Protein AF-A0ABD1T1M1-F1 (afdb_monomer)

Secondary structure (DSSP, 8-state):
-HHHHHHHHHH-HHHHHHHHHHHHHHHHHHHHHHHHHHTT-TTT--SHHHHSPPTTSHHHHHH-HHHHHHHHHHTTS-SSTTTT--HHHHHHHHHHHHHHHTHHHHHHHTT-HHHHHHTT-GGG--S-------

Sequence (134 aa):
MVKKTYDKYDQDANYKFLHDQILALLVQFLKSDMEFLKSSEIKGISLAAKWCPSIDSSYDKAILICKNIVERICLHESSLEYEGLNEDQYVYKVRNRLRKEVPMPLRQVLKSPEVYMSAQQWESIPLQSRQQRI

Structure (mmCIF, N/CA/C/O backbone):
data_AF-A0ABD1T1M1-F1
#
_entry.id   AF-A0ABD1T1M1-F1
#
loop_
_atom_site.group_PDB
_atom_site.id
_atom_site.type_symbol
_atom_site.label_atom_id
_atom_site.label_alt_id
_atom_site.label_comp_id
_atom_site.label_asym_id
_atom_site.label_entity_id
_atom_site.label_seq_id
_atom_site.pdbx_PDB_ins_code
_atom_site.Cartn_x
_atom_site.Cartn_y
_atom_site.Cartn_z
_atom_site.occupancy
_atom_site.B_iso_or_equiv
_atom_site.auth_seq_id
_atom_site.auth_comp_id
_atom_site.auth_asym_id
_atom_site.auth_atom_id
_atom_site.pdbx_PDB_model_num
ATOM 1 N N . MET A 1 1 ? -20.799 5.726 4.754 1.00 52.75 1 MET A N 1
ATOM 2 C CA . MET A 1 1 ? -20.217 4.367 4.650 1.00 52.75 1 MET A CA 1
ATOM 3 C C . MET A 1 1 ? -18.962 4.197 5.513 1.00 52.75 1 MET A C 1
ATOM 5 O O . MET A 1 1 ? -18.885 3.180 6.174 1.00 52.75 1 MET A O 1
ATOM 9 N N . VAL A 1 2 ? -18.066 5.195 5.599 1.00 52.00 2 VAL A N 1
ATOM 10 C CA . VAL A 1 2 ? -16.787 5.147 6.358 1.00 52.00 2 VAL A CA 1
ATOM 11 C C . VAL A 1 2 ? -16.921 4.886 7.871 1.00 52.00 2 VAL A C 1
ATOM 13 O O . VAL A 1 2 ? -16.134 4.131 8.423 1.00 52.00 2 VAL A O 1
ATOM 16 N N . LYS A 1 3 ? -17.933 5.452 8.553 1.00 57.47 3 LYS A N 1
ATOM 17 C CA . LYS A 1 3 ? -18.153 5.183 9.993 1.00 57.47 3 LYS A CA 1
ATOM 18 C C . LYS A 1 3 ? -18.356 3.688 10.284 1.00 57.47 3 LYS A C 1
ATOM 20 O O . LYS A 1 3 ? -17.711 3.147 11.166 1.00 57.47 3 LYS A O 1
ATOM 25 N N . LYS A 1 4 ? -19.137 2.998 9.440 1.00 64.38 4 LYS A N 1
ATOM 26 C CA . LYS A 1 4 ? -19.467 1.575 9.628 1.00 64.38 4 LYS A CA 1
ATOM 27 C C . LYS A 1 4 ? -18.249 0.651 9.618 1.00 64.38 4 LYS A C 1
ATOM 29 O O . LYS A 1 4 ? -18.327 -0.419 10.204 1.00 64.38 4 LYS A O 1
ATOM 34 N N . THR A 1 5 ? -17.173 0.999 8.916 1.00 65.88 5 THR A N 1
ATOM 35 C CA . THR A 1 5 ? -15.997 0.127 8.806 1.00 65.88 5 THR A CA 1
ATOM 36 C C . THR A 1 5 ? -14.980 0.345 9.914 1.00 65.88 5 THR A C 1
ATOM 38 O O . THR A 1 5 ? -14.397 -0.644 10.342 1.00 65.88 5 THR A O 1
ATOM 41 N N . TYR A 1 6 ? -14.834 1.569 10.434 1.00 71.31 6 TYR A N 1
ATOM 42 C CA . TYR A 1 6 ? -14.132 1.797 11.706 1.00 71.31 6 TYR A CA 1
ATOM 43 C C . TYR A 1 6 ? -14.836 1.062 12.844 1.00 71.31 6 TYR A C 1
ATOM 45 O O . TYR A 1 6 ? -14.222 0.241 13.516 1.00 71.31 6 TYR A O 1
ATOM 53 N N . ASP A 1 7 ? -16.152 1.266 12.959 1.00 77.00 7 ASP A N 1
ATOM 54 C CA . ASP A 1 7 ? -16.959 0.620 13.992 1.00 77.00 7 ASP A CA 1
ATOM 55 C C . ASP A 1 7 ? -16.830 -0.908 13.904 1.00 77.00 7 ASP A C 1
ATOM 57 O O . ASP A 1 7 ? -16.655 -1.581 14.913 1.00 77.00 7 ASP A O 1
ATOM 61 N N . LYS A 1 8 ? -16.835 -1.470 12.688 1.00 79.25 8 LYS A N 1
ATOM 62 C CA . LYS A 1 8 ? -16.672 -2.913 12.480 1.00 79.25 8 LYS A CA 1
ATOM 63 C C . LYS A 1 8 ? -15.255 -3.413 12.774 1.00 79.25 8 LYS A C 1
ATOM 65 O O . LYS A 1 8 ? -15.117 -4.513 13.290 1.00 79.25 8 LYS A O 1
ATOM 70 N N . TYR A 1 9 ? -14.219 -2.637 12.464 1.00 82.50 9 TYR A N 1
ATOM 71 C CA . TYR A 1 9 ? -12.839 -2.995 12.802 1.00 82.50 9 TYR A CA 1
ATOM 72 C C . TYR A 1 9 ? -12.609 -3.046 14.315 1.00 82.50 9 TYR A C 1
ATOM 74 O O . TYR A 1 9 ? -11.935 -3.953 14.798 1.00 82.50 9 TYR A O 1
ATOM 82 N N . ASP A 1 10 ? -13.212 -2.125 15.065 1.00 83.44 10 ASP A N 1
ATOM 83 C CA . ASP A 1 10 ? -13.060 -2.078 16.520 1.00 83.44 10 ASP A CA 1
ATOM 84 C C . ASP A 1 10 ? -13.978 -3.073 17.249 1.00 83.44 10 ASP A C 1
ATOM 86 O O . ASP A 1 10 ? -13.604 -3.598 18.298 1.00 83.44 10 ASP A O 1
ATOM 90 N N . GLN A 1 11 ? -15.167 -3.361 16.706 1.00 88.56 11 GLN A N 1
ATOM 91 C CA . GLN A 1 11 ? -16.183 -4.193 17.368 1.00 88.56 11 GLN A CA 1
ATOM 92 C C . GLN A 1 11 ? -16.136 -5.681 16.984 1.00 88.56 11 GLN A C 1
ATOM 94 O O . GLN A 1 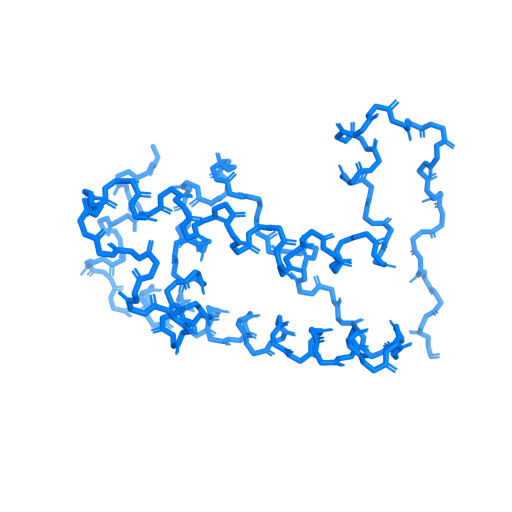11 ? -16.615 -6.515 17.751 1.00 88.56 11 GLN A O 1
ATOM 99 N N . ASP A 1 12 ? -15.591 -6.040 15.816 1.00 90.94 12 ASP A N 1
ATOM 100 C CA . ASP A 1 12 ? -15.576 -7.416 15.303 1.00 90.94 12 ASP A CA 1
ATOM 101 C C . ASP A 1 12 ? -14.139 -7.950 15.193 1.00 90.94 12 ASP A C 1
ATOM 103 O O . ASP A 1 12 ? -13.385 -7.631 14.268 1.00 90.94 12 ASP A O 1
ATOM 107 N N . ALA A 1 13 ? -13.772 -8.820 16.138 1.00 91.12 13 ALA A N 1
ATOM 108 C CA . ALA A 1 13 ? -12.447 -9.431 16.207 1.00 91.12 13 ALA A CA 1
ATOM 109 C C . ALA A 1 13 ? -12.108 -10.289 14.973 1.00 91.12 13 ALA A C 1
ATOM 111 O O . ALA A 1 13 ? -10.949 -10.328 14.557 1.00 91.12 13 ALA A O 1
ATOM 112 N N . ASN A 1 14 ? -13.098 -10.944 14.357 1.00 91.62 14 ASN A N 1
ATOM 113 C CA . ASN A 1 14 ? -12.875 -11.761 13.162 1.00 91.62 14 ASN A CA 1
ATOM 114 C C . ASN A 1 14 ? -12.607 -10.875 11.946 1.00 91.62 14 ASN A C 1
ATOM 116 O O . ASN A 1 14 ? -11.705 -11.158 11.154 1.00 91.62 14 ASN A O 1
ATOM 120 N N . TYR A 1 15 ? -13.369 -9.787 11.809 1.00 88.56 15 TYR A N 1
ATOM 121 C CA . TYR A 1 15 ? -13.139 -8.803 10.757 1.00 88.56 15 TYR A CA 1
ATOM 122 C C . TYR A 1 15 ? -11.753 -8.169 10.890 1.00 88.56 15 TYR A C 1
ATOM 124 O O . TYR A 1 15 ? -11.022 -8.099 9.902 1.00 88.56 15 TYR A O 1
ATOM 132 N N . LYS A 1 16 ? -11.371 -7.764 12.107 1.00 88.75 16 LYS A N 1
ATOM 133 C CA . LYS A 1 16 ? -10.043 -7.220 12.401 1.00 88.75 16 LYS A CA 1
ATOM 134 C C . LYS A 1 16 ? -8.930 -8.195 12.030 1.00 88.75 16 LYS A C 1
ATOM 136 O O . LYS A 1 16 ? -8.038 -7.827 11.274 1.00 88.75 16 LYS A O 1
ATOM 141 N N . PHE A 1 17 ? -9.020 -9.447 12.480 1.00 90.25 17 PHE A N 1
ATOM 142 C CA . PHE A 1 17 ? -8.029 -10.474 12.157 1.00 90.25 17 PHE A CA 1
ATOM 143 C C . PHE A 1 17 ? -7.887 -10.689 10.644 1.00 90.25 17 PHE A C 1
ATOM 145 O O . PHE A 1 17 ? -6.776 -10.684 10.118 1.00 90.25 17 PHE A O 1
ATOM 152 N N . LEU A 1 18 ? -9.002 -10.833 9.921 1.00 90.44 18 LEU A N 1
ATOM 153 C CA . LEU A 1 18 ? -8.974 -11.001 8.467 1.00 90.44 18 LEU A CA 1
ATOM 154 C C . LEU A 1 18 ? -8.343 -9.789 7.770 1.00 90.44 18 LEU A C 1
ATOM 156 O O . LEU A 1 18 ? -7.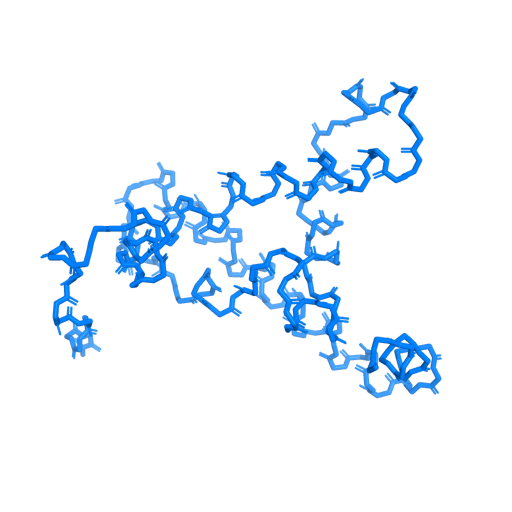525 -9.946 6.863 1.00 90.44 18 LEU A O 1
ATOM 160 N N . HIS A 1 19 ? -8.720 -8.584 8.194 1.00 88.19 19 HIS A N 1
ATOM 161 C CA . HIS A 1 19 ? -8.191 -7.333 7.661 1.00 88.19 19 HIS A CA 1
ATOM 162 C C . HIS A 1 19 ? -6.679 -7.222 7.882 1.00 88.19 19 HIS A C 1
ATOM 164 O O . HIS A 1 19 ? -5.942 -6.980 6.925 1.00 88.19 19 HIS A O 1
ATOM 170 N N . ASP A 1 20 ? -6.205 -7.517 9.093 1.00 88.50 20 ASP A N 1
ATOM 171 C CA . ASP A 1 20 ? -4.786 -7.511 9.449 1.00 88.50 20 ASP A CA 1
ATOM 172 C C . ASP A 1 20 ? -3.963 -8.517 8.635 1.00 88.50 20 ASP A C 1
ATOM 174 O O . ASP A 1 20 ? -2.843 -8.202 8.217 1.00 88.50 20 ASP A O 1
ATOM 178 N N . GLN A 1 21 ? -4.517 -9.703 8.369 1.00 91.50 21 GLN A N 1
ATOM 179 C CA . GLN A 1 21 ? -3.874 -10.739 7.556 1.00 91.50 21 GLN A CA 1
ATOM 180 C C . GLN A 1 21 ? -3.776 -10.327 6.083 1.00 91.50 21 GLN A C 1
ATOM 182 O O . GLN A 1 21 ? -2.719 -10.473 5.466 1.00 91.50 21 GLN A O 1
ATOM 187 N N . ILE A 1 22 ? -4.850 -9.762 5.518 1.00 89.75 22 ILE A N 1
ATOM 188 C CA . ILE A 1 22 ? -4.848 -9.236 4.144 1.00 89.75 22 ILE A CA 1
ATOM 189 C C . ILE A 1 22 ? -3.827 -8.104 4.014 1.00 89.75 22 ILE A C 1
ATOM 191 O O . ILE A 1 22 ? -3.067 -8.063 3.046 1.00 89.75 22 ILE A O 1
ATOM 195 N N . LEU A 1 23 ? -3.774 -7.204 4.998 1.00 88.81 23 LEU A N 1
ATOM 196 C CA . LEU A 1 23 ? -2.791 -6.127 5.037 1.00 88.81 23 LEU A CA 1
ATOM 197 C C . LEU A 1 23 ? -1.362 -6.652 5.101 1.00 88.81 23 LEU A C 1
ATOM 199 O O . LEU A 1 23 ? -0.513 -6.172 4.354 1.00 88.81 23 LEU A O 1
ATOM 203 N N . ALA A 1 24 ? -1.088 -7.623 5.973 1.00 89.81 24 ALA A N 1
ATOM 204 C CA . ALA A 1 24 ? 0.236 -8.223 6.094 1.00 89.81 24 ALA A CA 1
ATOM 205 C C . ALA A 1 24 ? 0.692 -8.839 4.764 1.00 89.81 24 ALA A C 1
ATOM 207 O O . ALA A 1 24 ? 1.796 -8.550 4.299 1.00 89.81 24 ALA A O 1
ATOM 208 N N . LEU A 1 25 ? -0.189 -9.603 4.113 1.00 92.06 25 LEU A N 1
ATOM 209 C CA . LEU A 1 25 ? 0.079 -10.218 2.816 1.00 92.06 25 LEU A CA 1
ATOM 210 C C . LEU A 1 25 ? 0.348 -9.167 1.730 1.00 92.06 25 LEU A C 1
ATOM 212 O O . LEU A 1 25 ? 1.314 -9.273 0.975 1.00 92.06 25 LEU A O 1
ATOM 216 N N . LEU A 1 26 ? -0.483 -8.126 1.664 1.00 90.31 26 LEU A N 1
ATOM 217 C CA . LEU A 1 26 ? -0.336 -7.060 0.677 1.00 90.31 26 LEU A CA 1
ATOM 218 C C . LEU A 1 26 ? 0.969 -6.280 0.881 1.00 90.31 26 LEU A C 1
ATOM 220 O O . LEU A 1 26 ? 1.667 -5.994 -0.088 1.00 90.31 26 LEU A O 1
ATOM 224 N N . VAL A 1 27 ? 1.334 -5.981 2.130 1.00 89.69 27 VAL A N 1
ATOM 225 C CA . VAL A 1 27 ? 2.607 -5.332 2.476 1.00 89.69 27 VAL A CA 1
ATOM 226 C C . VAL A 1 27 ? 3.797 -6.201 2.074 1.00 89.69 27 VAL A C 1
ATOM 228 O O . VAL A 1 27 ? 4.756 -5.679 1.510 1.00 89.69 27 VAL A O 1
ATOM 231 N N . GLN A 1 28 ? 3.741 -7.511 2.324 1.00 91.81 28 GLN A N 1
ATOM 232 C CA . GLN A 1 28 ? 4.801 -8.440 1.933 1.00 91.81 28 GLN A CA 1
ATOM 233 C C . GLN A 1 28 ? 5.006 -8.448 0.414 1.00 91.81 28 GLN A C 1
ATOM 235 O O . GLN A 1 28 ? 6.139 -8.303 -0.047 1.00 91.81 28 GLN A O 1
ATOM 240 N N . PHE A 1 29 ? 3.924 -8.554 -0.363 1.00 92.75 29 PHE A N 1
ATOM 241 C CA . PHE A 1 29 ? 4.022 -8.508 -1.821 1.00 92.75 29 PHE A CA 1
ATOM 242 C C . PHE A 1 29 ? 4.536 -7.164 -2.323 1.00 92.75 29 PHE A C 1
ATOM 244 O O . PHE A 1 29 ? 5.426 -7.146 -3.161 1.00 92.75 29 PHE A O 1
ATOM 251 N N . LEU A 1 30 ? 4.047 -6.042 -1.787 1.00 90.69 30 LEU A N 1
ATOM 252 C CA . LEU A 1 30 ? 4.527 -4.720 -2.193 1.00 90.69 30 LEU A CA 1
ATOM 253 C C . LEU A 1 30 ? 6.021 -4.534 -1.897 1.00 90.69 30 LEU A C 1
ATOM 255 O O . LEU A 1 30 ? 6.725 -3.951 -2.715 1.00 90.69 30 LEU A O 1
ATOM 259 N N . LYS A 1 31 ? 6.527 -5.044 -0.766 1.00 90.69 31 LYS A N 1
ATOM 260 C CA . LYS A 1 31 ? 7.965 -5.008 -0.451 1.00 90.69 31 LYS A CA 1
ATOM 261 C C . LYS A 1 31 ? 8.781 -5.839 -1.443 1.00 90.69 31 LYS A C 1
ATOM 263 O O . LYS A 1 31 ? 9.735 -5.318 -2.011 1.00 90.69 31 LYS A O 1
ATOM 268 N N . SER A 1 32 ? 8.367 -7.078 -1.705 1.00 92.56 32 SER A N 1
ATOM 269 C CA . SER A 1 32 ? 9.045 -7.956 -2.668 1.00 92.56 32 SER A CA 1
ATOM 270 C C . SER A 1 32 ? 8.997 -7.393 -4.094 1.00 92.56 32 SER A C 1
ATOM 272 O O . SER A 1 32 ? 10.010 -7.352 -4.785 1.00 92.56 32 SER A O 1
ATOM 274 N N . ASP A 1 33 ? 7.853 -6.850 -4.513 1.00 93.12 33 ASP A N 1
ATOM 275 C CA . ASP A 1 33 ? 7.691 -6.183 -5.804 1.00 93.12 33 ASP A CA 1
ATOM 276 C C . ASP A 1 33 ? 8.649 -4.993 -5.952 1.00 93.12 33 ASP A C 1
ATOM 278 O O . ASP A 1 33 ? 9.211 -4.779 -7.027 1.00 93.12 33 ASP A O 1
ATOM 282 N N . MET A 1 34 ? 8.869 -4.227 -4.878 1.00 90.75 34 MET A N 1
ATOM 283 C CA . MET A 1 34 ? 9.839 -3.130 -4.869 1.00 90.75 34 MET A CA 1
ATOM 284 C C . MET A 1 34 ? 11.288 -3.621 -4.971 1.00 90.75 34 MET A C 1
ATOM 286 O O . MET A 1 34 ? 12.110 -2.948 -5.594 1.00 90.75 34 MET A O 1
ATOM 290 N N . GLU A 1 35 ? 11.625 -4.778 -4.405 1.00 92.19 35 GLU A N 1
ATOM 291 C CA . GLU A 1 35 ? 12.945 -5.406 -4.568 1.00 92.19 35 GLU A CA 1
ATOM 292 C C . GLU A 1 35 ? 13.162 -5.902 -6.005 1.00 92.19 35 GLU A C 1
ATOM 294 O O . GLU A 1 35 ? 14.213 -5.642 -6.601 1.00 92.19 35 GLU A O 1
ATOM 299 N N . PHE A 1 36 ? 12.146 -6.524 -6.612 1.00 92.44 36 PHE A N 1
ATOM 300 C CA . PHE A 1 36 ? 12.162 -6.892 -8.031 1.00 92.44 36 PHE A CA 1
ATOM 301 C C . PHE A 1 36 ? 12.270 -5.666 -8.942 1.00 92.44 36 PHE A C 1
ATOM 303 O O . PHE A 1 36 ? 12.994 -5.683 -9.937 1.00 92.44 36 PHE A O 1
ATOM 310 N N . LEU A 1 37 ? 11.605 -4.564 -8.587 1.00 90.25 37 LEU A N 1
ATOM 311 C CA . LEU A 1 37 ? 11.731 -3.303 -9.311 1.00 90.25 37 LEU A CA 1
ATOM 312 C C . LEU A 1 37 ? 13.160 -2.745 -9.232 1.00 90.25 37 LEU A C 1
ATOM 314 O O . LEU A 1 37 ? 13.713 -2.353 -10.258 1.00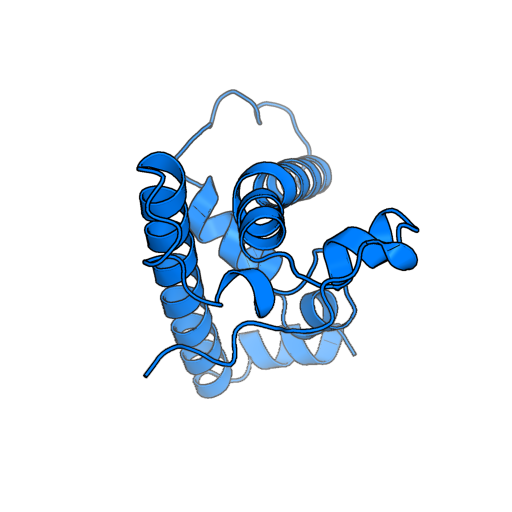 90.25 37 LEU A O 1
ATOM 318 N N . LYS A 1 38 ? 13.779 -2.745 -8.043 1.00 90.38 38 LYS A N 1
ATOM 319 C CA . LYS A 1 38 ? 15.167 -2.283 -7.836 1.00 90.38 38 LYS A CA 1
ATOM 320 C C . LYS A 1 38 ? 16.189 -3.137 -8.594 1.00 90.38 38 LYS A C 1
ATOM 322 O O . LYS A 1 38 ? 17.153 -2.598 -9.125 1.00 90.38 38 LYS A O 1
ATOM 327 N N . SER A 1 39 ? 15.965 -4.447 -8.682 1.00 91.25 39 SER A N 1
ATOM 328 C CA . SER A 1 39 ? 16.804 -5.388 -9.443 1.00 91.25 39 SER A CA 1
ATOM 329 C C . SER A 1 39 ? 16.473 -5.446 -10.942 1.00 91.25 39 SER A C 1
ATOM 331 O O . SER A 1 39 ? 17.098 -6.201 -11.682 1.00 91.25 39 SER A O 1
ATOM 333 N N . SER A 1 40 ? 15.527 -4.625 -11.419 1.00 88.75 40 SER A N 1
ATOM 334 C CA . SER A 1 40 ? 15.039 -4.615 -12.808 1.00 88.75 40 SER A CA 1
ATOM 335 C C . SER A 1 40 ? 14.421 -5.945 -13.283 1.00 88.75 40 SER A C 1
ATOM 337 O O . SER A 1 40 ? 14.215 -6.151 -14.482 1.00 88.75 40 SER A O 1
ATOM 339 N N . GLU A 1 41 ? 14.042 -6.837 -12.365 1.00 89.44 41 GLU A N 1
ATOM 340 C CA . GLU A 1 41 ? 13.402 -8.118 -12.665 1.00 89.44 41 GLU A CA 1
ATOM 341 C C . GLU A 1 41 ? 11.874 -7.970 -12.770 1.00 89.44 41 GLU A C 1
ATOM 343 O O . GLU A 1 41 ? 11.077 -8.434 -11.956 1.00 89.44 41 GLU A O 1
ATOM 348 N N . ILE A 1 42 ? 11.429 -7.338 -13.854 1.00 85.25 42 ILE A N 1
ATOM 349 C CA . ILE A 1 42 ? 10.013 -7.003 -14.087 1.00 85.25 42 ILE A CA 1
ATOM 350 C C . ILE A 1 42 ? 9.091 -8.244 -14.124 1.00 85.25 42 ILE A C 1
ATOM 352 O O . ILE A 1 42 ? 7.871 -8.144 -13.937 1.00 85.25 42 ILE A O 1
ATOM 356 N N . LYS A 1 43 ? 9.636 -9.431 -14.416 1.00 84.88 43 LYS A N 1
ATOM 357 C CA . LYS A 1 43 ? 8.857 -10.677 -14.459 1.00 84.88 43 LYS A CA 1
ATOM 358 C C . LYS A 1 43 ? 8.436 -11.147 -13.062 1.00 84.88 43 LYS A C 1
ATOM 360 O O . LYS A 1 43 ? 7.323 -11.659 -12.955 1.00 84.88 43 LYS A O 1
ATOM 365 N N . GLY A 1 44 ? 9.257 -10.900 -12.039 1.00 85.69 44 GLY A N 1
ATOM 366 C CA . GLY A 1 44 ? 8.977 -11.250 -10.642 1.00 85.69 44 GLY A CA 1
ATOM 367 C C . GLY A 1 44 ? 7.918 -10.367 -9.979 1.00 85.69 44 GLY A C 1
ATOM 368 O O . GLY A 1 44 ? 7.253 -10.812 -9.050 1.00 85.69 44 GLY A O 1
ATOM 369 N N . ILE A 1 45 ? 7.689 -9.158 -10.508 1.00 90.12 45 ILE A N 1
ATOM 370 C CA . ILE A 1 45 ? 6.687 -8.226 -9.972 1.00 90.12 45 ILE A CA 1
ATOM 371 C C . ILE A 1 45 ? 5.277 -8.826 -10.084 1.00 90.12 45 ILE A C 1
ATOM 373 O O . ILE A 1 45 ? 4.810 -9.202 -11.173 1.00 90.12 45 ILE A O 1
ATOM 377 N N . SER A 1 46 ? 4.602 -8.887 -8.940 1.00 91.19 46 SER A N 1
ATOM 378 C CA . SER A 1 46 ? 3.239 -9.361 -8.754 1.00 91.19 46 SER A CA 1
ATOM 379 C C . SER A 1 46 ? 2.194 -8.327 -9.205 1.00 91.19 46 SER A C 1
ATOM 381 O O . SER A 1 46 ? 2.501 -7.231 -9.671 1.00 91.19 46 SER A O 1
ATOM 383 N N . LEU A 1 47 ? 0.909 -8.670 -9.075 1.00 89.19 47 LEU A N 1
ATOM 384 C CA . LEU A 1 47 ? -0.198 -7.737 -9.321 1.00 89.19 47 LEU A CA 1
ATOM 385 C C . LEU A 1 47 ? -0.637 -6.984 -8.054 1.00 89.19 47 LEU A C 1
ATOM 387 O O . LEU A 1 47 ? -1.653 -6.290 -8.087 1.00 89.19 47 LEU A O 1
ATOM 391 N N . ALA A 1 48 ? 0.096 -7.082 -6.942 1.00 90.50 48 ALA A N 1
ATOM 392 C CA . ALA A 1 48 ? -0.281 -6.450 -5.677 1.00 90.50 48 ALA A CA 1
ATOM 393 C C . ALA A 1 48 ? -0.487 -4.936 -5.819 1.00 90.50 48 ALA A C 1
ATOM 395 O O . ALA A 1 48 ? -1.492 -4.402 -5.353 1.00 90.50 48 ALA A O 1
ATOM 396 N N . ALA A 1 49 ? 0.390 -4.243 -6.549 1.00 87.38 49 ALA A N 1
ATOM 397 C CA . ALA A 1 49 ? 0.251 -2.805 -6.791 1.00 87.38 49 ALA A CA 1
ATOM 398 C C . ALA A 1 49 ? -0.995 -2.419 -7.609 1.00 87.38 49 ALA A C 1
ATOM 400 O O . ALA A 1 49 ? -1.485 -1.295 -7.471 1.00 87.38 49 ALA A O 1
ATOM 401 N N . LYS A 1 50 ? -1.522 -3.333 -8.437 1.00 84.94 50 LYS A N 1
ATOM 402 C CA . LYS A 1 50 ? -2.776 -3.13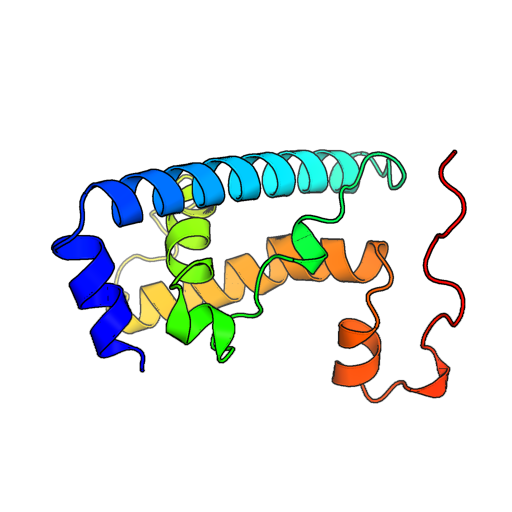9 -9.181 1.00 84.94 50 LYS A CA 1
ATOM 403 C C . LYS A 1 50 ? -3.988 -3.193 -8.247 1.00 84.94 50 LYS A C 1
ATOM 405 O O . LYS A 1 50 ? -4.892 -2.379 -8.380 1.00 84.94 50 LYS A O 1
ATOM 410 N N . TRP A 1 51 ? -3.991 -4.135 -7.305 1.00 84.75 51 TRP A N 1
ATOM 411 C CA . TRP A 1 51 ? -5.094 -4.334 -6.356 1.00 84.75 51 TRP A CA 1
ATOM 412 C C . TRP A 1 51 ? -5.019 -3.434 -5.125 1.00 84.75 51 TRP A C 1
ATOM 414 O O . TRP A 1 51 ? -6.032 -3.207 -4.466 1.00 84.75 51 TRP A O 1
ATOM 424 N N . CYS A 1 52 ? -3.837 -2.902 -4.814 1.00 85.44 52 CYS A N 1
ATOM 425 C CA . CYS A 1 52 ? -3.679 -1.883 -3.792 1.00 85.44 52 CYS A CA 1
ATOM 426 C C . CYS A 1 52 ? -4.544 -0.672 -4.176 1.00 85.44 52 CYS A C 1
ATOM 428 O O . CYS A 1 52 ? -4.372 -0.151 -5.282 1.00 85.44 52 CYS A O 1
ATOM 430 N N . PRO A 1 53 ? -5.479 -0.217 -3.324 1.00 83.38 53 PRO A N 1
ATOM 431 C CA . PRO A 1 53 ? -6.340 0.903 -3.665 1.00 83.38 53 PRO A CA 1
ATOM 432 C C . PRO A 1 53 ? -5.529 2.192 -3.839 1.00 83.38 53 PRO A C 1
ATOM 434 O O . PRO A 1 53 ? -4.415 2.351 -3.338 1.00 83.38 53 PRO A O 1
ATOM 437 N N . SER A 1 54 ? -6.070 3.135 -4.605 1.00 80.31 54 SER A N 1
ATOM 438 C CA . SER A 1 54 ? -5.525 4.493 -4.621 1.00 80.31 54 SER A CA 1
ATOM 439 C C . SER A 1 54 ? -5.922 5.215 -3.338 1.00 80.31 54 SER A C 1
ATOM 441 O O . SER A 1 54 ? -7.042 5.049 -2.850 1.00 80.31 54 SER A O 1
ATOM 443 N N . ILE A 1 55 ? -5.011 6.034 -2.821 1.00 78.81 55 ILE A N 1
ATOM 444 C CA . ILE A 1 55 ? -5.248 6.847 -1.624 1.00 78.81 55 ILE A CA 1
ATOM 445 C C . ILE A 1 55 ? -6.482 7.721 -1.839 1.00 78.81 55 ILE A C 1
ATOM 447 O O . ILE A 1 55 ? -6.673 8.264 -2.928 1.00 78.81 55 ILE A O 1
ATOM 451 N N . ASP A 1 56 ? -7.333 7.807 -0.818 1.00 75.44 56 ASP A N 1
ATOM 452 C CA . ASP A 1 56 ? -8.582 8.579 -0.817 1.00 75.44 56 ASP A CA 1
ATOM 453 C C . ASP A 1 56 ? -9.637 8.130 -1.847 1.00 75.44 56 ASP A C 1
ATOM 455 O O . ASP A 1 56 ? -10.685 8.780 -1.989 1.00 75.44 56 ASP A O 1
ATOM 459 N N . SER A 1 57 ? -9.418 6.994 -2.522 1.00 81.38 57 SER A N 1
ATOM 460 C CA . SER A 1 57 ? -10.450 6.336 -3.326 1.00 81.38 57 SER A CA 1
ATOM 461 C C . SER A 1 57 ? -11.624 5.889 -2.451 1.00 81.38 57 SER A C 1
ATOM 463 O O . SER A 1 57 ? -11.499 5.735 -1.235 1.00 81.38 57 SER A O 1
ATOM 465 N N . SER A 1 58 ? -12.785 5.648 -3.064 1.00 80.12 58 SER A N 1
ATOM 466 C CA . SER A 1 58 ? -13.947 5.087 -2.360 1.00 80.12 58 SER A CA 1
ATOM 467 C C . SER A 1 58 ? 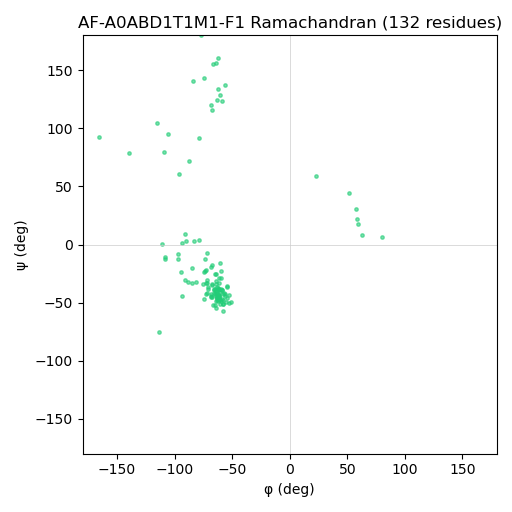-13.607 3.774 -1.643 1.00 80.12 58 SER A C 1
ATOM 469 O O . SER A 1 58 ? -14.068 3.560 -0.524 1.00 80.12 58 SER A O 1
ATOM 471 N N . TYR A 1 59 ? -12.754 2.941 -2.247 1.00 80.50 59 TYR A N 1
ATOM 472 C CA . TYR A 1 59 ? -12.267 1.688 -1.669 1.00 80.50 59 TYR A CA 1
ATOM 473 C C . TYR A 1 59 ? -11.351 1.912 -0.463 1.00 80.50 59 TYR A C 1
ATOM 475 O O . TYR A 1 59 ? -11.543 1.276 0.571 1.00 80.50 59 TYR A O 1
ATOM 483 N N . ASP A 1 60 ? -10.398 2.844 -0.554 1.00 82.00 60 ASP A N 1
ATOM 484 C CA . ASP A 1 60 ? -9.525 3.182 0.577 1.00 82.00 60 ASP A CA 1
ATOM 485 C C . ASP A 1 60 ? -10.320 3.799 1.733 1.00 82.00 60 ASP A C 1
ATOM 487 O O . ASP A 1 60 ? -10.179 3.393 2.878 1.00 82.00 60 ASP A O 1
ATOM 491 N N . LYS A 1 61 ? -11.260 4.701 1.444 1.00 78.12 61 LYS A N 1
ATOM 492 C CA . LYS A 1 61 ? -12.148 5.275 2.466 1.00 78.12 61 LYS A CA 1
ATOM 493 C C . LYS A 1 61 ? -13.054 4.230 3.110 1.00 78.12 61 LYS A C 1
ATOM 495 O O . LYS A 1 61 ? -13.421 4.377 4.271 1.00 78.12 61 LYS A O 1
ATOM 500 N N . ALA A 1 62 ? -13.442 3.198 2.365 1.00 76.69 62 ALA A N 1
ATOM 501 C CA . ALA A 1 62 ? -14.240 2.110 2.903 1.00 76.69 62 ALA A CA 1
ATOM 502 C C . ALA A 1 62 ? -13.402 1.180 3.789 1.00 76.69 62 ALA A C 1
ATOM 504 O O . ALA A 1 62 ? -13.849 0.855 4.878 1.00 76.69 62 ALA A O 1
ATOM 505 N N . ILE A 1 63 ? -12.208 0.759 3.365 1.00 75.19 63 ILE A N 1
ATOM 506 C CA . ILE A 1 63 ? -11.482 -0.356 4.007 1.00 75.19 63 ILE A CA 1
ATOM 507 C C . ILE A 1 63 ? -10.246 0.115 4.800 1.00 75.19 63 ILE A C 1
ATOM 509 O O . ILE A 1 63 ? -9.699 -0.639 5.596 1.00 75.19 63 ILE A O 1
ATOM 513 N N . LEU A 1 64 ? -9.808 1.364 4.630 1.00 76.50 64 LEU A N 1
ATOM 514 C CA . LEU A 1 64 ? -8.641 1.985 5.283 1.00 76.50 64 LEU A CA 1
ATOM 515 C C . LEU A 1 64 ? -7.330 1.237 5.037 1.00 76.50 64 LEU A C 1
ATOM 517 O O . LEU A 1 64 ? -6.422 1.228 5.871 1.00 76.50 64 LEU A O 1
ATOM 521 N N . ILE A 1 65 ? -7.226 0.587 3.881 1.00 79.31 65 ILE A N 1
ATOM 522 C CA . ILE A 1 65 ? -6.073 -0.241 3.546 1.00 79.31 65 ILE A CA 1
ATOM 523 C C . ILE A 1 65 ? -4.821 0.622 3.378 1.00 79.31 65 ILE A C 1
ATOM 525 O O . ILE A 1 65 ? -3.782 0.287 3.943 1.00 79.31 65 ILE A O 1
ATOM 529 N N . CYS A 1 66 ? -4.893 1.757 2.671 1.00 77.50 66 CYS A N 1
ATOM 530 C CA . CYS A 1 66 ? -3.702 2.565 2.414 1.00 77.50 66 CYS A CA 1
ATOM 531 C C . CYS A 1 66 ? -3.134 3.155 3.702 1.00 77.50 66 CYS A C 1
ATOM 533 O O . CYS A 1 66 ? -1.919 3.152 3.860 1.00 77.50 66 CYS A O 1
ATOM 535 N N . LYS A 1 67 ? -3.983 3.606 4.639 1.00 75.56 67 LYS A N 1
ATOM 536 C CA . LYS A 1 67 ? -3.526 4.112 5.947 1.00 75.56 67 LYS A CA 1
ATOM 537 C C . LYS A 1 67 ? -2.673 3.065 6.677 1.00 75.56 67 LYS A C 1
ATOM 539 O O . LYS A 1 67 ? -1.560 3.366 7.087 1.00 75.56 67 LYS A O 1
ATOM 544 N N . ASN A 1 68 ? -3.162 1.833 6.771 1.00 78.31 68 ASN A N 1
ATOM 545 C CA . ASN A 1 68 ? -2.457 0.777 7.494 1.00 78.31 68 ASN A CA 1
ATOM 546 C C . ASN A 1 68 ? -1.208 0.266 6.749 1.00 78.3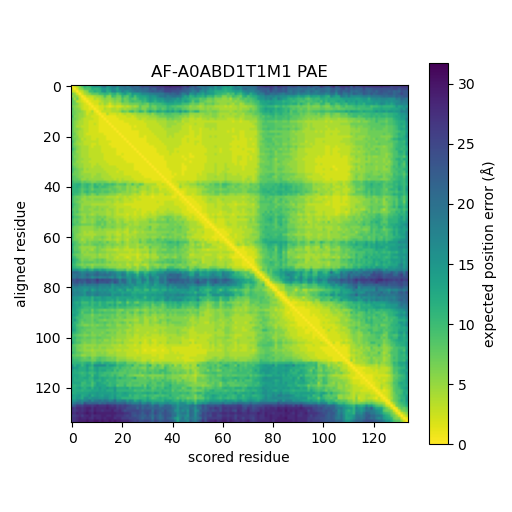1 68 ASN A C 1
ATOM 548 O O . ASN A 1 68 ? -0.214 -0.095 7.375 1.00 78.31 68 ASN A O 1
ATOM 552 N N . ILE A 1 69 ? -1.222 0.250 5.410 1.00 79.69 69 ILE A N 1
ATOM 553 C CA . ILE A 1 69 ? -0.024 -0.060 4.609 1.00 79.69 69 ILE A CA 1
ATOM 554 C C . ILE A 1 69 ? 1.057 0.992 4.835 1.00 79.69 69 ILE A C 1
ATOM 556 O O . ILE A 1 69 ? 2.216 0.630 5.020 1.00 79.69 69 ILE A O 1
ATOM 560 N N . VAL A 1 70 ? 0.681 2.277 4.810 1.00 75.31 70 VAL A N 1
ATOM 561 C CA . VAL A 1 70 ? 1.590 3.393 5.094 1.00 75.31 70 VAL A CA 1
ATOM 562 C C . VAL A 1 70 ? 2.280 3.151 6.425 1.00 75.31 70 VAL A C 1
ATOM 564 O O . VAL A 1 70 ? 3.505 3.202 6.492 1.00 75.31 70 VAL A O 1
ATOM 567 N N . GLU A 1 71 ? 1.502 2.835 7.457 1.00 73.56 71 GLU A N 1
ATOM 568 C CA . GLU A 1 71 ? 2.057 2.587 8.776 1.00 73.56 71 GLU A CA 1
ATOM 569 C C . GLU A 1 71 ? 3.057 1.419 8.732 1.00 73.56 71 GLU A C 1
ATOM 571 O O . GLU A 1 71 ? 4.202 1.557 9.134 1.00 73.56 71 GLU A O 1
ATOM 576 N N . ARG A 1 72 ? 2.705 0.286 8.123 1.00 78.25 72 ARG A N 1
ATOM 577 C CA . ARG A 1 72 ? 3.568 -0.913 8.117 1.00 78.25 72 ARG A CA 1
ATOM 578 C C . ARG A 1 72 ? 4.792 -0.846 7.191 1.00 78.25 72 ARG A C 1
ATOM 580 O O . ARG A 1 72 ? 5.749 -1.597 7.396 1.00 78.25 72 ARG A O 1
ATOM 587 N N . ILE A 1 73 ? 4.766 -0.016 6.147 1.00 73.00 73 ILE A N 1
ATOM 588 C CA . ILE A 1 73 ? 5.885 0.146 5.202 1.00 73.00 73 ILE A CA 1
ATOM 589 C C . ILE A 1 73 ? 6.794 1.302 5.622 1.00 73.00 73 ILE A C 1
ATOM 591 O O . ILE A 1 73 ? 8.010 1.138 5.603 1.00 73.00 73 ILE A O 1
ATOM 595 N N . CYS A 1 74 ? 6.224 2.445 6.010 1.00 63.59 74 CYS A N 1
ATOM 596 C CA . CYS A 1 74 ? 6.964 3.692 6.201 1.00 63.59 74 CYS A CA 1
ATOM 597 C C . CYS A 1 74 ? 7.374 3.976 7.657 1.00 63.59 74 CYS A C 1
ATOM 599 O O . CYS A 1 74 ? 8.205 4.861 7.854 1.00 63.59 74 CYS A O 1
ATOM 601 N N . LEU A 1 75 ? 6.860 3.260 8.676 1.00 57.69 75 LEU A N 1
ATOM 602 C CA . LEU A 1 75 ? 7.196 3.556 10.087 1.00 57.69 75 LEU A CA 1
ATOM 603 C C . LEU A 1 75 ? 8.691 3.435 10.431 1.00 57.69 75 LEU A C 1
ATOM 605 O O . LEU A 1 75 ? 9.099 3.930 11.477 1.00 57.69 75 LEU A O 1
ATOM 609 N N . HIS A 1 76 ? 9.509 2.793 9.595 1.00 52.53 76 HIS A N 1
ATOM 610 C CA . HIS A 1 76 ? 10.914 2.542 9.919 1.00 52.53 76 HIS A CA 1
ATOM 611 C C . HIS A 1 76 ? 11.924 3.542 9.340 1.00 52.53 76 HIS A C 1
ATOM 613 O O . HIS A 1 76 ? 13.084 3.471 9.734 1.00 52.53 76 HIS A O 1
ATOM 619 N N . GLU A 1 77 ? 11.539 4.474 8.457 1.00 51.22 77 GLU A N 1
ATOM 620 C CA . GLU A 1 77 ? 12.542 5.193 7.646 1.00 51.22 77 GLU A CA 1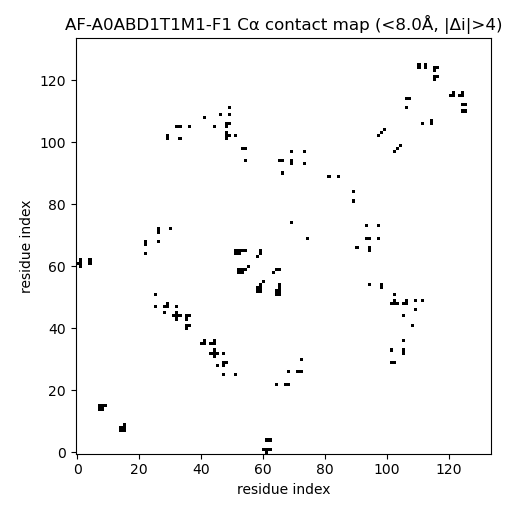
ATOM 621 C C . GLU A 1 77 ? 12.808 6.671 7.963 1.00 51.22 77 GLU A C 1
ATOM 623 O O . GLU A 1 77 ? 13.806 7.188 7.470 1.00 51.22 77 GLU A O 1
ATOM 628 N N . SER A 1 78 ? 12.034 7.385 8.786 1.00 54.94 78 SER A N 1
ATOM 629 C CA . SER A 1 78 ? 12.377 8.802 9.026 1.00 54.94 78 SER A CA 1
ATOM 630 C C . SER A 1 78 ? 11.662 9.428 10.216 1.00 54.94 78 SER A C 1
ATOM 632 O O . SER A 1 78 ? 10.592 9.995 10.062 1.00 54.94 78 SER A O 1
ATOM 634 N N . SER A 1 79 ? 12.270 9.407 11.400 1.00 55.41 79 SER A N 1
ATOM 635 C CA . SER A 1 79 ? 11.801 10.183 12.560 1.00 55.41 79 SER A CA 1
ATOM 636 C C . SER A 1 79 ? 12.086 11.692 12.442 1.00 55.41 79 SER A C 1
ATOM 638 O O . SER A 1 79 ? 11.367 12.485 13.038 1.00 55.41 79 SER A O 1
ATOM 640 N N . LEU A 1 80 ? 13.076 12.100 11.634 1.00 61.75 80 LEU A N 1
ATOM 641 C CA . LEU A 1 80 ? 13.531 13.499 11.514 1.00 61.75 80 LEU A CA 1
ATOM 642 C C . LEU A 1 80 ? 12.727 14.359 10.517 1.00 61.75 80 LEU A C 1
ATOM 644 O O . LEU A 1 80 ? 12.538 15.547 10.747 1.00 61.75 80 LEU A O 1
ATOM 648 N N . GLU A 1 81 ? 12.206 13.797 9.418 1.00 64.81 81 GLU A N 1
ATOM 649 C CA . GLU A 1 81 ? 11.440 14.571 8.409 1.00 64.81 81 GLU A CA 1
ATOM 650 C C . GLU A 1 81 ? 10.025 14.967 8.868 1.00 64.81 81 GLU A C 1
ATOM 652 O O . GLU A 1 81 ? 9.330 15.757 8.211 1.00 64.81 81 GLU A O 1
ATOM 657 N N . TYR A 1 82 ? 9.579 14.372 9.972 1.00 66.88 82 TYR A N 1
ATOM 658 C CA . TYR A 1 82 ? 8.228 14.499 10.504 1.00 66.88 82 TYR A CA 1
ATOM 659 C C . TYR A 1 82 ? 8.167 15.275 11.823 1.00 66.88 82 TYR A C 1
ATOM 661 O O . TYR A 1 82 ? 7.075 15.476 12.356 1.00 66.88 82 TYR A O 1
ATOM 669 N N . GLU A 1 83 ? 9.311 15.743 12.327 1.00 64.31 83 GLU A N 1
ATOM 670 C CA . GLU A 1 83 ? 9.382 16.585 13.519 1.00 64.31 83 GLU A CA 1
ATOM 671 C C . GLU A 1 83 ? 8.609 17.898 13.308 1.00 64.31 83 GLU A C 1
ATOM 673 O O . GLU A 1 83 ? 8.780 18.597 12.308 1.00 64.31 83 GLU A O 1
ATOM 678 N N . GLY A 1 84 ? 7.718 18.224 14.249 1.00 71.12 84 GLY A N 1
ATOM 679 C CA . GLY A 1 84 ? 6.927 19.460 14.230 1.00 71.12 84 GLY A CA 1
ATOM 680 C C . GLY A 1 84 ? 5.697 19.458 13.311 1.00 71.12 84 GLY A C 1
ATOM 681 O O . GLY A 1 84 ? 5.053 20.497 13.173 1.00 71.12 84 GLY A O 1
ATOM 682 N N . LEU A 1 85 ? 5.344 18.327 12.689 1.00 74.81 85 LEU A N 1
ATOM 683 C CA . LEU A 1 85 ? 4.098 18.207 11.927 1.00 74.81 85 LEU A CA 1
ATOM 684 C C . LEU A 1 85 ? 2.916 17.861 12.832 1.00 74.81 85 LEU A C 1
ATOM 686 O O . LEU A 1 85 ? 3.007 16.994 13.698 1.00 74.81 85 LEU A O 1
ATOM 690 N N . ASN A 1 86 ? 1.768 18.474 12.550 1.00 77.38 86 ASN A N 1
ATOM 691 C CA . ASN A 1 86 ? 0.496 18.035 13.123 1.00 77.38 86 ASN A CA 1
ATOM 692 C C . ASN A 1 86 ? 0.119 16.642 12.587 1.00 77.38 86 ASN A C 1
ATOM 694 O O . ASN A 1 86 ? 0.499 16.287 11.469 1.00 77.38 86 ASN A O 1
ATOM 698 N N . GLU A 1 87 ? -0.688 15.885 13.335 1.00 68.12 87 GLU A N 1
ATOM 699 C CA . GLU A 1 87 ? -1.091 14.512 12.984 1.00 68.12 87 GLU A CA 1
ATOM 700 C C . GLU A 1 87 ? -1.692 14.410 11.568 1.00 68.12 87 GLU A C 1
ATOM 702 O O . GLU A 1 87 ? -1.287 13.561 10.773 1.00 68.12 87 GLU A O 1
ATOM 707 N N . ASP A 1 88 ? -2.561 15.349 11.185 1.00 71.69 88 ASP A N 1
ATOM 708 C CA . ASP A 1 88 ? -3.147 15.394 9.838 1.00 71.69 88 ASP A CA 1
ATOM 709 C C . ASP A 1 88 ? -2.102 15.642 8.738 1.00 71.69 88 ASP A C 1
ATOM 711 O O . ASP A 1 88 ? -2.148 15.045 7.657 1.00 71.69 88 ASP A O 1
ATOM 715 N N . GLN A 1 89 ? -1.132 16.521 9.008 1.00 76.50 89 GLN A N 1
ATOM 716 C CA . GLN A 1 89 ? -0.061 16.851 8.067 1.00 76.50 89 GLN A CA 1
ATOM 717 C C . GLN A 1 89 ? 0.925 15.693 7.922 1.00 76.50 89 GLN A C 1
ATOM 719 O O . GLN A 1 89 ? 1.386 15.415 6.812 1.00 76.50 89 GLN A O 1
ATOM 724 N N . TYR A 1 90 ? 1.213 15.002 9.026 1.00 74.75 90 TYR A N 1
ATOM 725 C CA . TYR A 1 90 ? 1.978 13.766 9.042 1.00 74.75 90 TYR A CA 1
ATOM 726 C C . TYR A 1 90 ? 1.294 12.721 8.163 1.00 74.75 90 TYR A C 1
ATOM 728 O O . TYR A 1 90 ? 1.858 12.295 7.155 1.00 74.75 90 TYR A O 1
ATOM 736 N N . VAL A 1 91 ? 0.032 12.397 8.452 1.00 71.75 91 VAL A N 1
ATOM 737 C CA . VAL A 1 91 ? -0.731 11.393 7.703 1.00 71.75 91 VAL A CA 1
ATOM 738 C C . VAL A 1 91 ? -0.780 11.732 6.213 1.00 71.75 91 VAL A C 1
ATOM 740 O O . VAL A 1 91 ? -0.546 10.855 5.379 1.00 71.75 91 VAL A O 1
ATOM 743 N N . TYR A 1 92 ? -1.021 12.994 5.851 1.00 76.25 92 TYR A N 1
ATOM 744 C CA . TYR A 1 92 ? -1.019 13.426 4.454 1.00 76.25 92 TYR A CA 1
ATOM 745 C C . TYR A 1 92 ? 0.350 13.255 3.780 1.00 76.25 92 TYR A C 1
ATOM 747 O O . TYR A 1 92 ? 0.423 12.712 2.673 1.00 76.25 92 TYR A O 1
ATOM 755 N N . LYS A 1 93 ? 1.444 13.685 4.425 1.00 78.25 93 LYS A N 1
ATOM 756 C CA . LYS A 1 93 ? 2.799 13.552 3.867 1.00 78.25 93 LYS A CA 1
ATOM 757 C C . LYS A 1 93 ? 3.192 12.094 3.676 1.00 78.25 93 LYS A C 1
ATOM 759 O O . LYS A 1 93 ? 3.635 11.742 2.583 1.00 78.25 93 LYS A O 1
ATOM 764 N N . VAL A 1 94 ? 3.006 11.249 4.691 1.00 75.75 94 VAL A N 1
ATOM 765 C CA . VAL A 1 94 ? 3.406 9.838 4.603 1.00 75.75 94 VAL A CA 1
ATOM 766 C C . VAL A 1 94 ? 2.562 9.107 3.553 1.00 75.75 94 VAL A C 1
ATOM 768 O O . VAL A 1 94 ? 3.099 8.353 2.745 1.0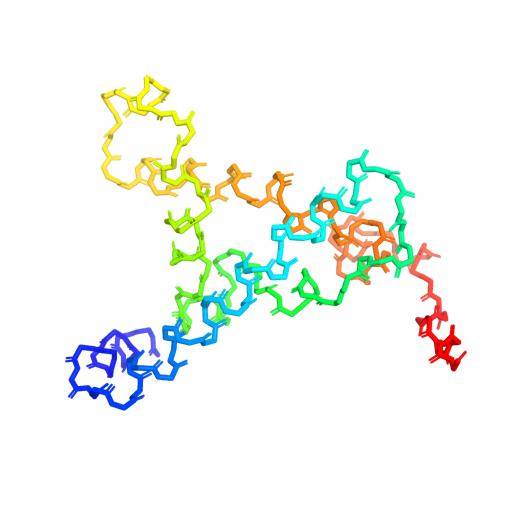0 75.75 94 VAL A O 1
ATOM 771 N N . ARG A 1 95 ? 1.261 9.413 3.450 1.00 77.81 95 ARG A N 1
ATOM 772 C CA . ARG A 1 95 ? 0.404 8.916 2.359 1.00 77.81 95 ARG A CA 1
ATOM 773 C C . ARG A 1 95 ? 0.933 9.315 0.986 1.00 77.81 95 ARG A C 1
ATOM 775 O O . ARG A 1 95 ? 1.100 8.464 0.111 1.00 77.81 95 ARG A O 1
ATOM 782 N N . ASN A 1 96 ? 1.223 10.596 0.782 1.00 79.75 96 ASN A N 1
ATOM 783 C CA . ASN A 1 96 ? 1.734 11.074 -0.501 1.00 79.75 96 ASN A CA 1
ATOM 784 C C . ASN A 1 96 ? 3.082 10.445 -0.866 1.00 79.75 96 ASN A C 1
ATOM 786 O O . ASN A 1 96 ? 3.307 10.141 -2.040 1.00 79.75 96 ASN A O 1
ATOM 790 N N . ARG A 1 97 ? 3.949 10.234 0.128 1.00 79.75 97 ARG A N 1
ATOM 791 C CA . ARG A 1 97 ? 5.227 9.543 -0.034 1.00 79.75 97 ARG A CA 1
ATOM 792 C C . ARG A 1 97 ? 5.014 8.092 -0.446 1.00 79.75 97 ARG A C 1
ATOM 794 O O . ARG A 1 97 ? 5.463 7.725 -1.529 1.00 79.75 97 ARG A O 1
ATOM 801 N N . LEU A 1 98 ? 4.221 7.325 0.312 1.00 79.88 98 LEU A N 1
ATOM 802 C CA . LEU A 1 98 ? 3.900 5.935 -0.026 1.00 79.88 98 LEU A CA 1
ATOM 803 C C . LEU A 1 98 ? 3.401 5.835 -1.462 1.00 79.88 98 LEU A C 1
ATOM 805 O O . LEU A 1 98 ? 3.922 5.023 -2.214 1.00 79.88 98 LEU A O 1
ATOM 809 N N . ARG A 1 99 ? 2.437 6.678 -1.866 1.00 81.88 99 ARG A N 1
ATOM 810 C CA . ARG A 1 99 ? 1.881 6.673 -3.228 1.00 81.88 99 ARG A CA 1
ATOM 811 C C . ARG A 1 99 ? 2.963 6.809 -4.294 1.00 81.88 99 ARG A C 1
ATOM 813 O O . ARG A 1 99 ? 2.898 6.100 -5.295 1.00 81.88 99 ARG A O 1
ATOM 820 N N . LYS A 1 100 ? 3.896 7.745 -4.106 1.00 82.50 100 LYS A N 1
ATOM 821 C CA . LYS A 1 100 ? 4.961 8.052 -5.068 1.00 82.50 100 LYS A CA 1
ATOM 822 C C . LYS A 1 100 ? 6.062 6.999 -5.078 1.00 82.50 100 LYS A C 1
ATOM 824 O O . LYS A 1 100 ? 6.626 6.755 -6.135 1.00 82.50 100 LYS A O 1
ATOM 829 N N . GLU A 1 101 ? 6.357 6.396 -3.936 1.00 82.81 101 GLU A N 1
ATOM 830 C CA . GLU A 1 101 ? 7.497 5.490 -3.798 1.00 82.81 101 GLU A CA 1
ATOM 831 C C . GLU A 1 101 ? 7.141 4.033 -4.087 1.00 82.81 101 GLU A C 1
ATOM 833 O O . GLU A 1 101 ? 7.991 3.313 -4.592 1.00 82.81 101 GLU A O 1
ATOM 838 N N . VAL A 1 102 ? 5.902 3.599 -3.819 1.00 84.94 102 VAL A N 1
ATOM 839 C CA . VAL A 1 102 ? 5.542 2.170 -3.868 1.00 84.94 102 VAL A CA 1
ATOM 840 C C . VAL A 1 102 ? 4.550 1.828 -4.991 1.00 84.94 102 VAL A C 1
ATOM 842 O O . VAL A 1 102 ? 4.968 1.270 -6.006 1.00 84.94 102 VAL A O 1
ATOM 845 N N . PRO A 1 103 ? 3.239 2.138 -4.910 1.00 83.06 103 PRO A N 1
ATOM 846 C CA . PRO A 1 103 ? 2.293 1.671 -5.912 1.00 83.06 103 PRO A CA 1
ATOM 847 C C . PRO A 1 103 ? 2.450 2.395 -7.254 1.00 83.06 103 PRO A C 1
ATOM 849 O O . PRO A 1 103 ? 2.170 1.789 -8.281 1.00 83.06 103 PRO A O 1
ATOM 852 N N . MET A 1 104 ? 2.884 3.663 -7.298 1.00 85.00 104 MET A N 1
ATOM 853 C CA . MET A 1 104 ? 3.008 4.393 -8.568 1.00 85.00 104 MET A CA 1
ATOM 854 C C . MET A 1 104 ? 4.107 3.817 -9.484 1.00 85.00 104 MET A C 1
ATOM 856 O O . MET A 1 104 ? 3.765 3.489 -10.623 1.00 85.00 104 MET A O 1
ATOM 860 N N . PRO A 1 105 ? 5.364 3.614 -9.037 1.00 87.75 105 PRO A N 1
ATOM 861 C CA . PRO A 1 105 ? 6.402 3.001 -9.872 1.00 87.75 105 PRO A CA 1
ATOM 862 C C . PRO A 1 105 ? 6.037 1.578 -10.308 1.00 87.75 105 PRO A C 1
ATOM 864 O O . PRO A 1 105 ? 6.186 1.215 -11.476 1.00 87.75 105 PRO A O 1
ATOM 867 N N . LEU A 1 106 ? 5.460 0.789 -9.397 1.00 88.69 106 LEU A N 1
ATOM 868 C CA . LEU A 1 106 ? 5.004 -0.565 -9.703 1.00 88.69 106 LEU A CA 1
ATOM 869 C C . LEU A 1 106 ? 3.889 -0.579 -10.759 1.00 88.69 106 LEU A C 1
ATOM 871 O O . LEU A 1 106 ? 3.967 -1.329 -11.731 1.00 88.69 106 LEU A O 1
ATOM 875 N N . ARG A 1 107 ? 2.873 0.286 -10.638 1.00 87.56 107 ARG A N 1
ATOM 876 C CA . ARG A 1 107 ? 1.782 0.392 -11.628 1.00 87.56 107 ARG A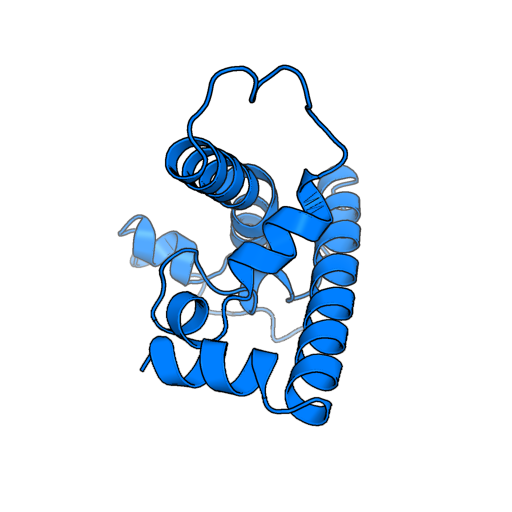 CA 1
ATOM 877 C C . ARG A 1 107 ? 2.273 0.861 -12.997 1.00 87.56 107 ARG A C 1
ATOM 879 O O . ARG A 1 107 ? 1.723 0.417 -14.004 1.00 87.56 107 ARG A O 1
ATOM 886 N N . GLN A 1 108 ? 3.291 1.722 -13.048 1.00 84.81 108 GLN A N 1
ATOM 887 C CA . GLN A 1 108 ? 3.916 2.149 -14.305 1.00 84.81 108 GLN A CA 1
ATOM 888 C C . GLN A 1 108 ? 4.572 0.968 -15.024 1.00 84.81 108 GLN A C 1
ATOM 890 O O . GLN A 1 108 ? 4.316 0.744 -16.206 1.00 84.81 108 GLN A O 1
ATOM 895 N N . VAL A 1 109 ? 5.352 0.160 -14.304 1.00 86.69 109 VAL A N 1
ATOM 896 C CA . VAL A 1 109 ? 6.016 -1.024 -14.871 1.00 86.69 109 VAL A CA 1
ATOM 897 C C . VAL A 1 109 ? 5.018 -2.115 -15.262 1.00 86.69 109 VAL A C 1
ATOM 899 O O . VAL A 1 109 ? 5.192 -2.790 -16.281 1.00 86.69 109 VAL A O 1
ATOM 902 N N . LEU A 1 110 ? 3.932 -2.256 -14.503 1.00 84.38 110 LEU A N 1
ATOM 903 C CA . LEU A 1 110 ? 2.819 -3.142 -14.843 1.00 84.38 110 LEU A CA 1
ATOM 904 C C . LEU A 1 110 ? 1.967 -2.626 -16.013 1.00 84.38 110 LEU A C 1
ATOM 906 O O . LEU A 1 110 ? 1.107 -3.367 -16.489 1.00 84.38 110 LEU A O 1
ATOM 910 N N . LYS A 1 111 ? 2.211 -1.396 -16.493 1.00 82.81 111 LYS A N 1
ATOM 911 C CA . LYS A 1 111 ? 1.428 -0.714 -17.533 1.00 82.81 111 LYS A CA 1
ATOM 912 C C . LYS A 1 111 ? -0.070 -0.719 -17.213 1.00 82.81 111 LYS A C 1
ATOM 914 O O . LYS A 1 111 ? -0.897 -1.021 -18.072 1.00 82.81 111 LYS A O 1
ATOM 919 N N . SER A 1 112 ? -0.414 -0.428 -15.956 1.00 77.19 112 SER A N 1
ATOM 920 C CA . SER A 1 112 ? -1.809 -0.436 -15.511 1.00 77.19 112 SER A CA 1
ATOM 921 C C . SER A 1 112 ? -2.614 0.625 -16.272 1.00 77.19 112 SER A C 1
ATOM 923 O O . SER A 1 112 ? -2.145 1.765 -16.360 1.00 77.19 112 SER A O 1
ATOM 925 N N . PRO A 1 113 ? -3.814 0.306 -16.794 1.00 76.12 113 PRO A N 1
ATOM 926 C CA . PRO A 1 113 ? -4.628 1.258 -17.550 1.00 76.12 113 PRO A CA 1
ATOM 927 C C . PRO A 1 113 ? -4.895 2.553 -16.781 1.00 76.12 113 PRO A C 1
ATOM 929 O O . PRO A 1 113 ? -4.860 3.633 -17.366 1.00 76.12 113 PRO A O 1
ATOM 932 N N . GLU A 1 114 ? -5.066 2.469 -15.456 1.00 76.75 114 GLU A N 1
ATOM 933 C CA . GLU A 1 114 ? -5.331 3.632 -14.607 1.00 76.75 114 GLU A CA 1
ATOM 934 C C . GLU A 1 114 ? -4.213 4.685 -14.676 1.00 76.75 114 GLU A C 1
ATOM 936 O O . GLU A 1 114 ? -4.491 5.873 -14.526 1.00 76.75 114 GLU A O 1
ATOM 941 N N . VAL A 1 115 ? -2.962 4.281 -14.943 1.00 76.50 115 VAL A N 1
ATOM 942 C CA . VAL A 1 115 ? -1.830 5.212 -15.101 1.00 76.50 115 VAL A CA 1
ATOM 943 C C . VAL A 1 115 ? -2.045 6.091 -16.330 1.00 76.50 115 VAL A C 1
ATOM 945 O O . VAL A 1 115 ? -2.029 7.315 -16.220 1.00 76.50 115 VAL A O 1
ATOM 948 N N . TYR A 1 116 ? -2.321 5.475 -17.478 1.00 80.75 116 TYR A N 1
ATOM 949 C CA . TYR A 1 116 ? -2.550 6.176 -18.741 1.00 80.75 116 TYR A CA 1
ATOM 950 C C . TYR A 1 116 ? -3.823 7.024 -18.705 1.00 80.75 116 TYR A C 1
ATOM 952 O O . TYR A 1 116 ? -3.810 8.175 -19.134 1.00 80.75 116 TYR A O 1
ATOM 960 N N . MET A 1 117 ? -4.903 6.494 -18.122 1.00 81.25 117 MET A N 1
ATOM 961 C CA . MET A 1 117 ? -6.169 7.218 -17.964 1.00 81.25 117 MET A CA 1
ATOM 962 C C . MET A 1 117 ? -5.992 8.472 -17.103 1.00 81.25 117 MET A C 1
ATOM 964 O O . MET A 1 117 ? -6.466 9.545 -17.471 1.00 81.25 117 MET A O 1
ATOM 968 N N . SER A 1 118 ? -5.261 8.367 -15.985 1.00 75.50 118 SER A N 1
ATOM 969 C CA . SER A 1 118 ? -4.971 9.517 -15.119 1.00 75.50 118 SER A CA 1
ATOM 970 C C . SER A 1 118 ? -4.107 10.585 -15.798 1.00 75.50 118 SER A C 1
ATOM 972 O O . SER A 1 118 ? -4.207 11.759 -15.454 1.00 75.50 118 SER A O 1
ATOM 974 N N . ALA A 1 119 ? -3.307 10.187 -16.791 1.00 83.25 119 ALA A N 1
ATOM 975 C CA . ALA A 1 119 ? -2.498 11.074 -17.621 1.00 83.25 119 ALA A CA 1
ATOM 976 C C . ALA A 1 119 ? -3.233 11.572 -18.883 1.00 83.25 119 ALA A C 1
ATOM 978 O O . ALA A 1 119 ? -2.625 12.261 -19.696 1.00 83.25 119 ALA A O 1
ATOM 979 N N . GLN A 1 120 ? -4.515 11.223 -19.067 1.00 84.00 120 GLN A N 1
ATOM 980 C CA . GLN A 1 120 ? -5.311 11.503 -20.275 1.00 84.00 120 GLN A CA 1
ATOM 981 C C . GLN A 1 120 ? -4.724 10.908 -21.573 1.00 84.00 120 GLN A C 1
ATOM 983 O O . GLN A 1 120 ? -5.060 11.334 -22.675 1.00 84.00 120 GLN A O 1
ATOM 988 N N . GLN A 1 121 ? -3.877 9.884 -21.458 1.00 86.19 121 GLN A N 1
ATOM 989 C CA . GLN A 1 121 ? -3.200 9.222 -22.575 1.00 86.19 121 GLN A CA 1
ATOM 990 C C . GLN A 1 121 ? -3.961 7.967 -23.017 1.00 86.19 121 GLN A C 1
ATOM 992 O O . GLN A 1 121 ? -3.440 6.854 -22.951 1.00 86.19 121 GLN A O 1
ATOM 997 N N . TRP A 1 122 ? -5.210 8.139 -23.446 1.00 83.12 122 TRP A N 1
ATOM 998 C CA . TRP A 1 122 ? -6.100 7.032 -23.821 1.00 83.12 122 TRP A CA 1
ATOM 999 C C . TRP A 1 122 ? -5.539 6.163 -24.955 1.00 83.12 122 TRP A C 1
ATOM 1001 O O . TRP A 1 122 ? -5.595 4.940 -24.875 1.00 83.12 122 TRP A O 1
ATOM 1011 N N . GLU A 1 123 ? -4.902 6.792 -25.942 1.00 84.81 123 GLU A N 1
ATOM 1012 C CA . GLU A 1 123 ? -4.282 6.121 -27.096 1.00 84.81 123 GLU A CA 1
ATOM 1013 C C . GLU A 1 123 ? -3.057 5.265 -26.727 1.00 84.81 123 GLU A C 1
ATOM 1015 O O . GLU A 1 123 ? -2.642 4.391 -27.483 1.00 84.81 123 GLU A O 1
ATOM 1020 N N . SER A 1 124 ? -2.472 5.495 -25.547 1.00 83.88 124 SER A N 1
ATOM 1021 C CA . SER A 1 124 ? -1.285 4.777 -25.067 1.00 83.88 124 SER A CA 1
ATOM 1022 C C . SER A 1 124 ? -1.629 3.563 -24.199 1.00 83.88 124 SER A C 1
ATOM 1024 O O . SER A 1 124 ? -0.718 2.896 -23.699 1.00 83.88 124 SER A O 1
ATOM 1026 N N . ILE A 1 125 ? -2.920 3.275 -23.987 1.00 80.94 125 ILE A N 1
ATOM 1027 C CA . ILE A 1 125 ? -3.361 2.135 -23.181 1.00 80.94 125 ILE A CA 1
ATOM 1028 C C . ILE A 1 125 ? -3.004 0.834 -23.922 1.00 80.94 125 ILE A C 1
ATOM 1030 O O . ILE A 1 125 ? -3.497 0.592 -25.025 1.00 80.94 125 ILE A O 1
ATOM 1034 N N . PRO A 1 126 ? -2.185 -0.056 -23.330 1.00 77.31 126 PRO A N 1
ATOM 1035 C CA . PRO A 1 126 ? -1.873 -1.330 -23.956 1.00 77.31 126 PRO A CA 1
ATOM 1036 C C . PRO A 1 126 ? -3.125 -2.217 -23.998 1.00 77.31 126 PRO A C 1
ATOM 1038 O O . PRO A 1 126 ? -3.627 -2.642 -22.959 1.00 77.31 126 PRO A O 1
ATOM 1041 N N . LEU A 1 127 ? -3.603 -2.542 -25.202 1.00 69.06 127 LEU A N 1
ATOM 1042 C CA . LEU A 1 127 ? -4.801 -3.373 -25.411 1.00 69.06 127 LEU A CA 1
ATOM 1043 C C . LEU A 1 127 ? -4.610 -4.842 -24.988 1.00 69.06 127 LEU A C 1
ATOM 1045 O O . LEU A 1 127 ? -5.580 -5.547 -24.724 1.00 69.06 127 LEU A O 1
ATOM 1049 N N . GLN A 1 128 ? -3.363 -5.306 -24.878 1.00 57.75 128 GLN A N 1
ATOM 1050 C CA . GLN A 1 128 ? -3.030 -6.654 -24.420 1.00 57.75 128 GLN A CA 1
ATOM 1051 C C . GLN A 1 128 ? -2.474 -6.604 -22.995 1.00 57.75 128 GLN A C 1
ATOM 1053 O O . GLN A 1 128 ? -1.279 -6.405 -22.765 1.00 57.75 128 GLN A O 1
ATOM 1058 N N . SER A 1 129 ? -3.338 -6.817 -22.006 1.00 50.94 129 SER A N 1
ATOM 1059 C CA . SER A 1 129 ? -2.904 -7.027 -20.626 1.00 50.94 129 SER A CA 1
ATOM 1060 C C . SER A 1 129 ? -2.410 -8.468 -20.461 1.00 50.94 129 SER A C 1
ATOM 1062 O O . SER A 1 129 ? -3.199 -9.363 -20.205 1.00 50.94 129 SER A O 1
ATOM 1064 N N . ARG A 1 130 ? -1.099 -8.693 -20.661 1.00 54.94 130 ARG A N 1
ATOM 1065 C CA . ARG A 1 130 ? -0.304 -9.866 -20.212 1.00 54.94 130 ARG A CA 1
ATOM 1066 C C . ARG A 1 130 ? -1.105 -11.167 -19.940 1.00 54.94 130 ARG A C 1
ATOM 1068 O O . ARG A 1 130 ? -1.022 -11.723 -18.851 1.00 54.94 130 ARG A O 1
ATOM 1075 N N . GLN A 1 131 ? -1.820 -11.699 -20.933 1.00 44.03 131 GLN A N 1
ATOM 1076 C CA . GLN A 1 131 ? -2.420 -13.044 -20.860 1.00 44.03 131 GLN A CA 1
ATOM 1077 C C . GLN A 1 131 ? -1.404 -14.170 -21.129 1.00 44.03 131 GLN A C 1
ATOM 1079 O O . GLN A 1 131 ? -1.765 -15.338 -21.143 1.00 44.03 131 GLN A O 1
ATOM 1084 N N . GLN A 1 132 ? -0.120 -13.851 -21.307 1.00 42.28 132 GLN A N 1
ATOM 1085 C CA . GLN A 1 132 ? 0.932 -14.840 -21.543 1.00 42.28 132 GLN A CA 1
ATOM 1086 C C . GLN A 1 132 ? 1.850 -14.950 -20.323 1.00 42.28 132 GLN A C 1
ATOM 1088 O O . GLN A 1 132 ? 2.927 -14.356 -20.270 1.00 42.28 132 GLN A O 1
ATOM 1093 N N . ARG A 1 133 ? 1.385 -15.681 -19.311 1.00 53.16 133 ARG A N 1
ATOM 1094 C CA . ARG A 1 133 ? 2.225 -16.308 -18.282 1.00 53.16 133 ARG A CA 1
ATOM 1095 C C . ARG A 1 133 ? 1.636 -17.696 -18.010 1.00 53.16 133 ARG A C 1
ATOM 1097 O O . ARG A 1 133 ? 0.856 -17.855 -17.077 1.00 53.16 133 ARG A O 1
ATOM 1104 N N . ILE A 1 134 ? 1.941 -18.635 -18.907 1.00 36.84 134 ILE A N 1
ATOM 1105 C CA . ILE A 1 134 ? 1.954 -20.079 -18.627 1.00 36.84 134 ILE A CA 1
ATOM 1106 C C . ILE A 1 134 ? 3.422 -20.438 -18.429 1.00 36.84 134 ILE A C 1
ATOM 1108 O O . ILE A 1 134 ? 4.235 -19.921 -19.233 1.00 36.84 134 ILE A O 1
#

Organism: NCBI:txid126358

Mean predicted aligned error: 8.42 Å

pLDDT: mean 78.63, std 12.11, range [36.84, 93.12]

Radius of gyration: 16.44 Å; Cα contacts (8 Å, |Δi|>4): 100; chains: 1; bounding box: 37×40×44 Å

Foldseek 3Di:
DLVVQVCCCVPPPVSVVVLVVVLVVLLVLQVVLLVCVVVVVLVSRDCSLVVQDQPPPPVCSNSVSLQVSLCVNVVPDDPPVCPPDDPVRSSVVSSVVCCVRTSLSSCVSQLPQVNCVVVVNNVPRPPDNPPPDD

InterPro domains:
  IPR011205 Uncharacterised conserved protein UCP015417, vWA [PTHR31373] (3-129)
  IPR058580 Domain of unknown function DUF2828 [PF11443] (3-126)

Solvent-accessible surface area (backbone atoms only — not comparable to full-atom values): 7923 Å² total; per-residue (Å²): 115,47,67,62,38,55,54,40,47,77,72,30,69,67,58,33,52,54,50,53,52,54,49,52,53,48,47,52,46,47,52,52,30,50,51,24,56,75,70,68,38,68,82,74,40,68,64,48,42,74,71,49,64,55,82,85,32,76,64,19,53,47,69,46,51,53,64,55,45,35,52,76,70,54,74,82,76,61,78,74,87,53,64,93,52,54,71,71,57,42,54,51,51,49,47,56,48,44,47,63,71,48,40,45,56,47,28,57,77,67,58,40,57,68,59,31,54,76,67,71,36,68,91,72,46,70,89,73,74,80,85,82,80,130